Protein AF-A0A1Y1M427-F1 (afdb_monomer_lite)

InterPro domains:
  IPR007867 Glucose-methanol-choline oxidoreductase, C-terminal [PF05199] (10-131)
  IPR012132 Glucose-methanol-choline oxidoreductase [PTHR11552] (7-131)
  IPR036188 FAD/NAD(P)-binding domain superfamily [G3DSA:3.50.50.60] (111-131)

Foldseek 3Di:
DDDDAFAPDDPQAWAWDQDPVRDTDTDRVPCVDVVRLVCRQQRHDPPDPPDPPPRPGPVVVVVVVCPDPVNVVVVGDDDQDDDPPQPDDRDSVPSSSSSVCCVVVDDDPPPDDQNQPEDDDPSHNAYPVRD

pLDDT: mean 86.56, std 14.66, range [41.22, 98.12]

Sequence (131 aa):
MILLAGCRKPKSRGFVKLDVNKEVVVDPQYLQHEDDVRCIQEGGYQTQMYLHKLHISAVVLASKIVNSTAFQNIGASIHLPEIENCNYTRSFENEKYLECIIRTSAITSYHQAGTCAMGKHALAVVDDYFR

Radius of gyration: 18.76 Å; chains: 1; bounding box: 48×42×53 Å

Organism: Photinus pyralis (NCBI:txid7054)

Structure (mmCIF, N/CA/C/O backbone):
data_AF-A0A1Y1M427-F1
#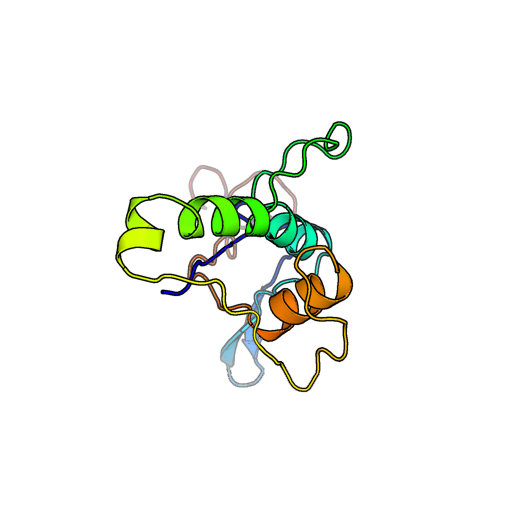
_entry.id   AF-A0A1Y1M427-F1
#
loop_
_atom_site.group_PDB
_atom_site.id
_atom_site.type_symbol
_atom_site.label_atom_id
_atom_site.label_alt_id
_atom_site.label_comp_id
_atom_site.label_asym_id
_atom_site.label_entity_id
_atom_site.label_seq_id
_atom_site.pdbx_PDB_ins_code
_atom_site.Cartn_x
_atom_site.Cartn_y
_atom_site.Cartn_z
_atom_site.occupancy
_atom_site.B_iso_or_equiv
_atom_site.auth_seq_id
_atom_site.auth_comp_id
_atom_site.auth_asym_id
_atom_site.auth_atom_id
_atom_site.pdbx_PDB_model_num
ATOM 1 N N . MET A 1 1 ? -17.443 -6.639 9.321 1.00 81.75 1 MET A N 1
ATOM 2 C CA . MET A 1 1 ? -17.119 -5.802 8.142 1.00 81.75 1 MET A CA 1
ATOM 3 C C . MET A 1 1 ? -15.678 -5.339 8.272 1.00 81.75 1 MET A C 1
ATOM 5 O O . MET A 1 1 ? -15.300 -4.971 9.375 1.00 81.75 1 MET A O 1
ATOM 9 N N . ILE A 1 2 ? -14.897 -5.359 7.190 1.00 85.38 2 ILE A N 1
ATOM 10 C CA . ILE A 1 2 ? -13.531 -4.814 7.158 1.00 85.38 2 ILE A CA 1
ATOM 11 C C . ILE A 1 2 ? -13.561 -3.544 6.307 1.00 85.38 2 ILE A C 1
ATOM 13 O O . ILE A 1 2 ? -14.082 -3.569 5.194 1.00 85.38 2 ILE A O 1
ATOM 17 N N . LEU A 1 3 ? -13.030 -2.441 6.833 1.00 84.19 3 LEU A N 1
ATOM 18 C CA . LEU A 1 3 ? -12.854 -1.203 6.078 1.00 84.19 3 LEU A CA 1
ATOM 19 C C . LEU A 1 3 ? -11.425 -1.163 5.542 1.00 84.19 3 LEU A C 1
ATOM 21 O O . LEU A 1 3 ? -10.474 -1.124 6.317 1.00 84.19 3 LEU A O 1
ATOM 25 N N . LEU A 1 4 ? -11.286 -1.191 4.218 1.00 86.50 4 LEU A N 1
ATOM 26 C CA . LEU A 1 4 ? -9.989 -1.103 3.558 1.00 86.50 4 LEU A CA 1
ATOM 27 C C . LEU A 1 4 ? -9.651 0.362 3.286 1.00 86.50 4 LEU A C 1
ATOM 29 O O . LEU A 1 4 ? -10.378 1.058 2.576 1.00 86.50 4 LEU A O 1
ATOM 33 N N . ALA A 1 5 ? -8.528 0.812 3.836 1.00 83.00 5 ALA A N 1
ATOM 34 C CA . ALA A 1 5 ? -7.916 2.090 3.511 1.00 83.00 5 ALA A CA 1
ATOM 35 C C . ALA A 1 5 ? -6.683 1.844 2.636 1.00 83.00 5 ALA A C 1
ATOM 37 O O . ALA A 1 5 ? -5.915 0.918 2.883 1.00 83.00 5 ALA A O 1
ATOM 38 N N . GLY A 1 6 ? -6.491 2.670 1.609 1.00 83.44 6 GLY A N 1
ATOM 39 C CA . GLY A 1 6 ? -5.353 2.549 0.704 1.00 83.44 6 GLY A CA 1
ATOM 40 C C . GLY A 1 6 ? -4.891 3.906 0.195 1.00 83.44 6 GLY A C 1
ATOM 41 O O . GLY A 1 6 ? -5.700 4.817 0.001 1.00 83.44 6 GLY A O 1
ATOM 42 N N . CYS A 1 7 ? -3.588 4.035 -0.049 1.00 85.75 7 CYS A N 1
ATOM 43 C CA . CYS A 1 7 ? -3.036 5.217 -0.694 1.00 85.75 7 CYS A CA 1
ATOM 44 C C . CYS A 1 7 ? -3.248 5.141 -2.210 1.00 85.75 7 CYS A C 1
ATOM 46 O O . CYS A 1 7 ? -2.794 4.201 -2.858 1.00 85.75 7 CYS A O 1
ATOM 48 N N . ARG A 1 8 ? -3.918 6.139 -2.800 1.00 86.62 8 ARG A N 1
ATOM 49 C CA . ARG A 1 8 ? -4.212 6.150 -4.248 1.00 86.62 8 ARG A CA 1
ATOM 50 C C . ARG A 1 8 ? -3.020 6.533 -5.122 1.00 86.62 8 ARG A C 1
ATOM 52 O O . ARG A 1 8 ? -3.026 6.254 -6.316 1.00 86.62 8 ARG A O 1
ATOM 59 N N . LYS A 1 9 ? -2.030 7.219 -4.552 1.00 88.69 9 LYS A N 1
ATOM 60 C CA . LYS A 1 9 ? -0.836 7.697 -5.260 1.00 88.69 9 LYS A CA 1
ATOM 61 C C . LYS A 1 9 ? 0.422 7.309 -4.482 1.00 88.69 9 LYS A C 1
ATOM 63 O O . LYS A 1 9 ? 1.111 8.203 -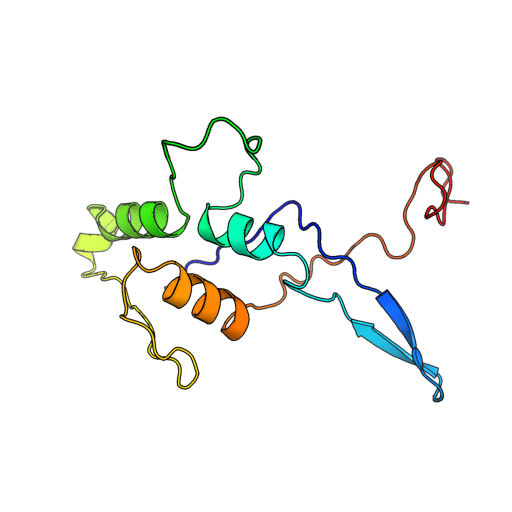3.985 1.00 88.69 9 LYS A O 1
ATOM 68 N N . PRO A 1 10 ? 0.704 6.000 -4.350 1.00 91.75 10 PRO A N 1
ATOM 69 C CA . PRO A 1 10 ? 1.864 5.555 -3.601 1.00 91.75 10 PRO A CA 1
ATOM 70 C C . PRO A 1 10 ? 3.151 6.106 -4.227 1.00 91.75 10 PRO A C 1
ATOM 72 O O . PRO A 1 10 ? 3.266 6.273 -5.449 1.00 91.75 10 PRO A O 1
ATOM 75 N N . LYS A 1 11 ? 4.118 6.415 -3.375 1.00 93.88 11 LYS A N 1
ATOM 76 C CA . LYS A 1 11 ? 5.465 6.885 -3.686 1.00 93.88 11 LYS A CA 1
ATOM 77 C C . LYS A 1 11 ? 6.467 5.741 -3.739 1.00 93.88 11 LYS A C 1
ATOM 79 O O . LYS A 1 11 ? 7.414 5.859 -4.511 1.00 93.88 11 LYS A O 1
ATOM 84 N N . SER A 1 12 ? 6.239 4.636 -3.026 1.00 95.38 12 SER A N 1
ATOM 85 C CA . SER A 1 12 ? 7.069 3.433 -3.159 1.00 95.38 12 SER A CA 1
ATOM 86 C C . SER A 1 12 ? 7.077 2.941 -4.609 1.00 95.38 12 SER A C 1
ATOM 88 O O . SER A 1 12 ? 6.075 3.048 -5.331 1.00 95.38 12 SER A O 1
ATOM 90 N N . ARG A 1 13 ? 8.226 2.445 -5.069 1.00 95.88 13 ARG A N 1
ATOM 91 C CA . ARG A 1 13 ? 8.417 1.917 -6.424 1.00 95.88 13 ARG A CA 1
ATOM 92 C C . ARG A 1 13 ? 9.118 0.571 -6.339 1.00 95.88 13 ARG A C 1
ATOM 94 O O . ARG A 1 13 ? 10.182 0.463 -5.746 1.00 95.88 13 ARG A O 1
ATOM 101 N N . GLY A 1 14 ? 8.497 -0.423 -6.958 1.00 95.88 14 GLY A N 1
ATOM 102 C CA . GLY A 1 14 ? 8.999 -1.785 -7.033 1.00 95.88 14 GLY A CA 1
ATOM 103 C C . GLY A 1 14 ? 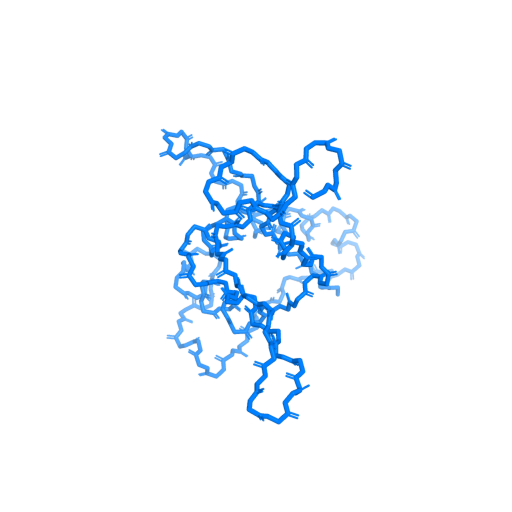9.579 -2.146 -8.396 1.00 95.88 14 GLY A C 1
ATOM 104 O O . GLY A 1 14 ? 9.811 -1.285 -9.245 1.00 95.88 14 GLY A O 1
ATOM 105 N N . PHE A 1 15 ? 9.760 -3.444 -8.620 1.00 96.69 15 PHE A N 1
ATOM 106 C CA . PHE A 1 15 ? 10.201 -4.001 -9.894 1.00 96.69 15 PHE A CA 1
ATOM 107 C C . PHE A 1 15 ? 9.474 -5.303 -10.238 1.00 96.69 15 PHE A C 1
ATOM 109 O O . PHE A 1 15 ? 8.961 -6.019 -9.376 1.00 96.69 15 PHE A O 1
ATOM 116 N N . VAL A 1 16 ? 9.498 -5.621 -11.531 1.00 97.19 16 VAL A N 1
ATOM 117 C CA . VAL A 1 16 ? 9.228 -6.958 -12.061 1.00 97.19 16 VAL A CA 1
ATOM 118 C C . VAL A 1 16 ? 10.467 -7.376 -12.837 1.00 97.19 16 VAL A C 1
ATOM 120 O O . VAL A 1 16 ? 10.901 -6.647 -13.728 1.00 97.19 16 VAL A O 1
ATOM 123 N N . LYS A 1 17 ? 11.075 -8.504 -12.476 1.00 96.75 17 LYS A N 1
ATOM 124 C CA . LYS A 1 17 ? 12.299 -8.999 -13.121 1.00 96.75 17 LYS A CA 1
ATOM 125 C C . LYS A 1 17 ? 12.284 -10.513 -13.241 1.00 96.75 17 LYS A C 1
ATOM 127 O O . LYS A 1 17 ? 11.551 -11.179 -12.519 1.00 96.75 17 LYS A O 1
ATOM 132 N N . LEU A 1 18 ? 13.126 -11.039 -14.123 1.00 98.06 18 LEU A N 1
ATOM 133 C CA . LEU A 1 18 ? 13.450 -12.460 -14.127 1.00 98.06 18 LEU A CA 1
ATOM 134 C C . LEU A 1 18 ? 14.579 -12.731 -13.127 1.00 98.06 18 LEU A C 1
ATOM 136 O O . LEU A 1 18 ? 15.517 -11.935 -13.024 1.00 98.06 18 LEU A O 1
ATOM 140 N N . ASP A 1 19 ? 14.484 -13.828 -12.386 1.00 96.88 19 ASP A N 1
ATOM 141 C CA . ASP A 1 19 ? 15.579 -14.328 -11.557 1.00 96.88 19 ASP A CA 1
ATOM 142 C C . ASP A 1 19 ? 16.575 -15.186 -12.367 1.00 96.88 19 ASP A C 1
ATOM 144 O O . ASP A 1 19 ? 16.489 -15.303 -13.593 1.00 96.88 19 ASP A O 1
ATOM 148 N N . VAL A 1 20 ? 17.544 -15.797 -11.675 1.00 96.56 20 VAL A N 1
ATOM 149 C CA . VAL A 1 20 ? 18.565 -16.671 -12.286 1.00 96.56 20 VAL A CA 1
ATOM 150 C C . VAL A 1 20 ? 17.977 -17.913 -12.965 1.00 96.56 20 VAL A C 1
ATOM 152 O O . VAL A 1 20 ? 18.582 -18.438 -13.898 1.00 96.56 20 VAL A O 1
ATOM 155 N N . ASN A 1 21 ? 16.790 -18.348 -12.543 1.00 97.50 21 ASN A N 1
ATOM 156 C CA . ASN A 1 21 ? 16.063 -19.489 -13.093 1.00 97.50 21 ASN A CA 1
ATOM 157 C C . ASN A 1 21 ? 15.061 -19.076 -14.182 1.00 97.50 21 ASN A C 1
ATOM 159 O O . ASN A 1 21 ? 14.364 -19.929 -14.728 1.00 97.50 21 ASN A O 1
ATOM 163 N N . LYS A 1 22 ? 15.029 -17.786 -14.550 1.00 96.38 22 LYS A N 1
ATOM 164 C CA . LYS A 1 22 ? 14.055 -17.179 -15.471 1.00 96.38 22 LYS A CA 1
ATOM 165 C C . LYS A 1 22 ? 12.620 -17.200 -14.936 1.00 96.38 22 LYS A C 1
ATOM 167 O O . LYS A 1 22 ? 11.674 -17.136 -15.720 1.00 96.38 22 LYS A O 1
ATOM 172 N N . GLU A 1 23 ? 12.448 -17.250 -13.622 1.00 98.12 23 GLU A N 1
ATOM 173 C CA . GLU A 1 23 ? 11.155 -17.086 -12.968 1.00 98.12 23 GLU A CA 1
ATOM 174 C C . GLU A 1 23 ? 10.841 -15.603 -12.769 1.00 98.12 23 GLU A C 1
ATOM 176 O O . GLU A 1 23 ? 11.731 -14.776 -12.556 1.00 98.12 23 GLU A O 1
ATOM 181 N N . VAL A 1 24 ? 9.558 -15.248 -12.852 1.00 97.50 24 VAL A N 1
ATOM 182 C CA . VAL A 1 24 ? 9.115 -13.864 -12.662 1.00 97.50 24 VAL A CA 1
ATOM 183 C C . VAL A 1 24 ? 9.080 -13.539 -11.172 1.00 97.50 24 VAL A C 1
ATOM 185 O O . VAL A 1 24 ? 8.292 -14.103 -10.418 1.00 97.50 24 VAL A O 1
ATOM 188 N N . VAL A 1 25 ? 9.876 -12.555 -10.765 1.00 97.81 25 VAL A N 1
ATOM 189 C CA . VAL A 1 25 ? 9.854 -11.959 -9.429 1.00 97.81 25 VAL A CA 1
ATOM 190 C C . VAL A 1 25 ? 9.137 -10.620 -9.502 1.00 97.81 25 VAL A C 1
ATOM 192 O O . VAL A 1 25 ? 9.565 -9.715 -10.223 1.00 97.81 25 VAL A O 1
ATOM 195 N N . VAL A 1 26 ? 8.064 -10.489 -8.725 1.00 96.69 26 VAL A N 1
ATOM 196 C CA . VAL A 1 26 ? 7.303 -9.248 -8.557 1.00 96.69 26 VAL A CA 1
ATOM 197 C C . VAL A 1 26 ? 7.517 -8.755 -7.135 1.00 96.69 26 VAL A C 1
ATOM 199 O O . VAL A 1 26 ? 7.018 -9.361 -6.190 1.00 96.69 26 VAL A O 1
ATOM 202 N N . ASP A 1 27 ? 8.230 -7.644 -6.986 1.00 97.00 27 ASP A N 1
ATOM 203 C CA . ASP A 1 27 ? 8.418 -6.988 -5.694 1.00 97.00 27 ASP A CA 1
ATOM 204 C C . ASP A 1 27 ? 7.973 -5.524 -5.792 1.00 97.00 27 ASP A C 1
ATOM 206 O O . ASP A 1 27 ? 8.733 -4.673 -6.261 1.00 97.00 27 ASP A O 1
ATOM 210 N N . PRO A 1 28 ? 6.732 -5.211 -5.377 1.00 95.88 28 PRO A N 1
ATOM 211 C CA . PRO A 1 28 ? 6.203 -3.850 -5.374 1.00 95.88 28 PRO A CA 1
ATOM 212 C C . PRO A 1 28 ? 6.871 -2.922 -4.352 1.00 95.88 28 PRO A C 1
ATOM 214 O O . PRO A 1 28 ? 6.639 -1.715 -4.423 1.00 95.88 28 PRO A O 1
ATOM 217 N N . GLN A 1 29 ? 7.657 -3.464 -3.410 1.00 96.62 29 GLN A N 1
ATOM 218 C CA . GLN A 1 29 ? 8.268 -2.733 -2.296 1.00 96.62 29 GLN A CA 1
ATOM 219 C C . GLN A 1 29 ? 7.230 -1.917 -1.508 1.00 96.62 29 GLN A C 1
ATOM 221 O O . GLN A 1 29 ? 7.392 -0.720 -1.271 1.00 96.62 29 GLN A O 1
ATOM 226 N N . TYR A 1 30 ? 6.113 -2.562 -1.144 1.00 95.44 30 TYR A N 1
ATOM 227 C CA . TYR A 1 30 ? 5.012 -1.904 -0.436 1.00 95.44 30 TYR A CA 1
ATOM 228 C C . TYR A 1 30 ? 5.493 -1.192 0.828 1.00 95.44 30 TYR A C 1
ATOM 230 O O . TYR A 1 30 ? 6.247 -1.758 1.616 1.00 95.44 30 TYR A O 1
ATOM 238 N N . LEU A 1 31 ? 4.985 0.025 1.045 1.00 94.38 31 LEU A N 1
ATOM 239 C CA . LEU A 1 31 ? 5.215 0.813 2.262 1.00 94.38 31 LEU A CA 1
ATOM 240 C C . LEU A 1 31 ? 6.697 1.113 2.557 1.00 94.38 31 LEU A C 1
ATOM 242 O O . LEU A 1 31 ? 7.033 1.476 3.684 1.00 94.38 31 LEU A O 1
ATOM 246 N N . GLN A 1 32 ? 7.581 0.982 1.564 1.00 96.00 32 GLN A N 1
ATOM 247 C CA . GLN A 1 32 ? 8.990 1.348 1.697 1.00 96.00 32 GLN A CA 1
ATOM 248 C C . GLN A 1 32 ? 9.155 2.857 1.910 1.00 96.00 32 GLN A C 1
ATOM 250 O O . GLN A 1 32 ? 10.013 3.288 2.675 1.00 96.00 32 GLN A O 1
ATOM 255 N N . HIS A 1 33 ? 8.341 3.667 1.233 1.00 94.88 33 HIS A N 1
ATOM 256 C CA . HIS A 1 33 ? 8.340 5.113 1.392 1.00 94.88 33 HIS A CA 1
ATOM 257 C C . HIS A 1 33 ? 7.365 5.532 2.501 1.00 94.88 33 HIS A C 1
ATOM 259 O O . HIS A 1 33 ? 6.175 5.233 2.424 1.00 94.88 33 HIS A O 1
ATOM 265 N N . GLU A 1 34 ? 7.839 6.298 3.488 1.00 92.19 34 GLU A N 1
ATOM 266 C CA . GLU A 1 34 ? 7.042 6.740 4.650 1.00 92.19 34 GLU A CA 1
ATOM 267 C C . GLU A 1 34 ? 5.764 7.508 4.278 1.00 92.19 34 GLU A C 1
ATOM 269 O O . GLU A 1 34 ? 4.747 7.410 4.965 1.00 92.19 34 GLU A O 1
ATOM 274 N N . ASP A 1 35 ? 5.779 8.240 3.157 1.00 89.94 35 ASP A N 1
ATOM 275 C CA . ASP A 1 35 ? 4.564 8.888 2.633 1.00 89.94 35 ASP A CA 1
ATOM 276 C C . ASP A 1 35 ? 3.420 7.903 2.385 1.00 89.94 35 ASP A C 1
ATOM 278 O O . ASP A 1 35 ? 2.268 8.304 2.492 1.00 89.94 35 ASP A O 1
ATOM 282 N N . ASP A 1 36 ? 3.696 6.640 2.059 1.00 90.94 36 ASP A N 1
ATOM 283 C CA . ASP A 1 36 ? 2.642 5.661 1.784 1.00 90.94 36 ASP A CA 1
ATOM 284 C C . ASP A 1 36 ? 1.942 5.236 3.069 1.00 90.94 36 ASP A C 1
ATOM 286 O O . ASP A 1 36 ? 0.717 5.111 3.089 1.00 90.94 36 ASP A O 1
ATOM 290 N N . VAL A 1 37 ? 2.704 5.088 4.154 1.00 90.25 37 VAL A N 1
ATOM 291 C CA . VAL A 1 37 ? 2.169 4.808 5.490 1.00 90.25 37 VAL A CA 1
ATOM 292 C C . VAL A 1 37 ? 1.365 5.999 5.990 1.00 90.25 37 VAL A C 1
ATOM 294 O O . VAL A 1 37 ? 0.196 5.832 6.342 1.00 90.25 37 VAL A O 1
ATOM 297 N N . ARG A 1 38 ? 1.935 7.210 5.920 1.00 86.62 38 ARG A N 1
ATOM 298 C CA . ARG A 1 38 ? 1.227 8.447 6.282 1.00 86.62 38 ARG A CA 1
ATOM 299 C C . ARG A 1 38 ? -0.041 8.634 5.463 1.00 86.62 38 ARG A C 1
ATOM 301 O O . ARG A 1 38 ? -1.098 8.896 6.017 1.00 86.62 38 ARG A O 1
ATOM 308 N N . CYS A 1 39 ? 0.025 8.426 4.152 1.00 85.69 39 CYS A N 1
ATOM 309 C CA . CYS A 1 39 ? -1.127 8.520 3.260 1.00 85.69 39 CYS A CA 1
ATOM 310 C C . CYS A 1 39 ? -2.256 7.566 3.681 1.00 85.69 39 CYS A C 1
ATOM 312 O O . CYS A 1 39 ? -3.424 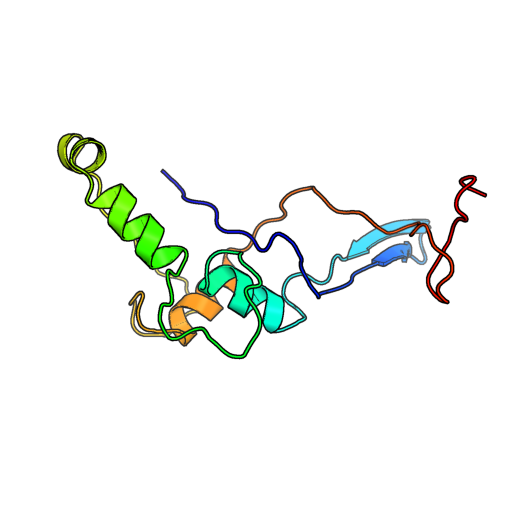7.943 3.618 1.00 85.69 39 CYS A O 1
ATOM 314 N N . ILE A 1 40 ? -1.941 6.348 4.136 1.00 85.50 40 ILE A N 1
ATOM 315 C CA . ILE A 1 40 ? -2.947 5.404 4.647 1.00 85.50 40 ILE A CA 1
ATOM 316 C C . ILE A 1 40 ? -3.502 5.867 6.001 1.00 85.50 40 ILE A C 1
ATOM 318 O O . ILE A 1 40 ? -4.721 5.853 6.178 1.00 85.50 40 ILE A O 1
ATOM 322 N N . GLN A 1 41 ? -2.648 6.328 6.923 1.00 80.69 41 GLN A N 1
ATOM 323 C CA . GLN A 1 41 ? -3.075 6.891 8.212 1.00 80.69 41 GLN A CA 1
ATOM 324 C C . GLN A 1 41 ? -4.024 8.086 8.013 1.00 80.69 41 GLN A C 1
ATOM 326 O O . GLN A 1 41 ? -5.085 8.158 8.633 1.00 80.69 41 GLN A O 1
ATOM 331 N N . GLU A 1 42 ? -3.691 8.985 7.087 1.00 74.44 42 GLU A N 1
ATOM 332 C CA . GLU A 1 42 ? -4.417 10.228 6.804 1.00 74.44 42 GLU A CA 1
ATOM 333 C C . GLU A 1 42 ? -5.622 10.056 5.860 1.00 74.44 42 GLU A C 1
ATOM 335 O O . GLU A 1 42 ? -6.375 11.002 5.662 1.00 74.44 42 GLU A O 1
ATOM 340 N N . GLY A 1 43 ? -5.866 8.866 5.298 1.00 65.69 43 GLY A N 1
ATOM 341 C CA . GLY A 1 43 ? -7.070 8.604 4.495 1.00 65.69 43 GLY A CA 1
ATOM 342 C C . GLY A 1 43 ? -6.970 8.899 2.994 1.00 65.69 43 GLY A C 1
ATOM 343 O O . GLY A 1 43 ? -7.978 9.161 2.340 1.00 65.69 43 GLY A O 1
ATOM 344 N N . GLY A 1 44 ? -5.779 8.790 2.407 1.00 57.88 44 GLY A N 1
ATOM 345 C CA . GLY A 1 44 ? -5.593 8.611 0.963 1.00 57.88 44 GLY A CA 1
ATOM 346 C C . GLY A 1 44 ? -5.647 9.883 0.112 1.00 57.88 44 GLY A C 1
ATOM 347 O O . GLY A 1 44 ? -5.372 9.809 -1.090 1.00 57.88 44 GLY A O 1
ATOM 348 N N . TYR A 1 45 ? -5.961 11.043 0.700 1.00 51.03 45 TYR A N 1
ATOM 349 C CA . TYR A 1 45 ? -5.841 12.335 0.029 1.00 51.03 45 TYR A CA 1
ATOM 350 C C . TYR A 1 45 ? -4.464 12.932 0.287 1.00 51.03 45 TYR A C 1
ATOM 352 O O . TYR A 1 45 ? -4.137 13.382 1.377 1.00 51.03 45 TYR A O 1
ATOM 360 N N . GLN A 1 46 ? -3.663 12.972 -0.773 1.00 47.25 46 GLN A N 1
ATOM 361 C CA . GLN A 1 46 ? -2.411 13.713 -0.836 1.00 47.25 46 GLN A CA 1
ATOM 362 C C . GLN A 1 46 ? -2.715 15.217 -0.946 1.00 47.25 46 GLN A C 1
ATOM 364 O O . GLN A 1 46 ? -2.381 15.865 -1.937 1.00 47.25 46 GLN A O 1
ATOM 369 N N . THR A 1 47 ? -3.426 15.780 0.030 1.00 42.66 47 THR A N 1
ATOM 370 C CA . THR A 1 47 ? -3.540 17.227 0.196 1.00 42.66 47 THR A CA 1
ATOM 371 C C . THR A 1 47 ? -2.243 17.703 0.817 1.00 42.66 47 THR A C 1
ATOM 373 O O . THR A 1 47 ? -2.014 17.565 2.009 1.00 42.66 47 THR A O 1
ATOM 376 N N . GLN A 1 48 ? -1.365 18.163 -0.070 1.00 47.03 48 GLN A N 1
ATOM 377 C CA . GLN A 1 48 ? -0.239 19.064 0.142 1.00 47.03 48 GLN A CA 1
ATOM 378 C C . GLN A 1 48 ? 0.167 19.285 1.609 1.00 47.03 48 GLN A C 1
ATOM 380 O O . GLN A 1 48 ? -0.550 19.912 2.387 1.00 47.03 48 GLN A O 1
ATOM 385 N N . MET A 1 49 ? 1.379 18.808 1.892 1.00 47.91 49 MET A N 1
ATOM 386 C CA . MET A 1 49 ? 2.206 18.781 3.108 1.00 47.91 49 MET A CA 1
ATOM 387 C C . MET A 1 49 ? 2.306 20.075 3.957 1.00 47.91 49 MET A C 1
ATOM 389 O O . MET A 1 49 ? 3.243 20.218 4.730 1.00 47.91 49 MET A O 1
ATOM 393 N N . TYR A 1 50 ? 1.389 21.038 3.845 1.00 44.09 50 TYR A N 1
ATOM 394 C CA . TYR A 1 50 ? 1.490 22.336 4.517 1.00 44.09 50 TYR A CA 1
ATOM 395 C C . TYR A 1 50 ? 0.215 22.842 5.216 1.00 44.09 50 TYR A C 1
ATOM 397 O O . TYR A 1 50 ? 0.294 23.838 5.929 1.00 44.09 50 TYR A O 1
ATOM 405 N N . LEU A 1 51 ? -0.947 22.187 5.072 1.00 41.22 51 LEU A N 1
ATOM 406 C CA . LEU A 1 51 ? -2.223 22.695 5.625 1.00 41.22 51 LEU A CA 1
ATOM 407 C C . LEU A 1 51 ? -3.079 21.652 6.382 1.00 41.22 51 LEU A C 1
ATOM 409 O O . LEU A 1 51 ? -4.251 21.898 6.664 1.00 41.22 51 LEU A O 1
ATOM 413 N N . HIS A 1 52 ? -2.516 20.502 6.771 1.00 44.41 52 HIS A N 1
ATOM 414 C CA . HIS A 1 52 ? -3.226 19.466 7.539 1.00 44.41 52 HIS A CA 1
ATOM 415 C C . HIS A 1 52 ? -3.234 19.761 9.053 1.00 44.41 52 HIS A C 1
ATOM 417 O O . HIS A 1 52 ? -2.449 19.213 9.817 1.00 44.41 52 HIS A O 1
ATOM 423 N N . LYS A 1 53 ? -4.145 20.631 9.511 1.00 43.81 53 LYS A N 1
ATOM 424 C CA . LYS A 1 53 ? -4.598 20.651 10.924 1.00 43.81 53 LYS A CA 1
ATOM 425 C C . LYS A 1 53 ? -5.995 20.051 11.126 1.00 43.81 53 LYS A C 1
ATOM 427 O O . LYS A 1 53 ? -6.473 19.961 12.249 1.00 43.81 53 LYS A O 1
ATOM 432 N N . LEU A 1 54 ? -6.643 19.628 10.043 1.00 41.28 54 LEU A N 1
ATOM 433 C CA . LEU A 1 54 ? -7.937 18.944 10.041 1.00 41.28 54 LEU A CA 1
ATOM 434 C C . LEU A 1 54 ? -7.737 17.528 9.487 1.00 41.28 54 LEU A C 1
ATOM 436 O O . LEU A 1 54 ? -8.195 17.206 8.395 1.00 41.28 54 LEU A O 1
ATOM 440 N N . HIS A 1 55 ? -6.987 16.697 10.213 1.00 46.19 55 HIS A N 1
ATOM 441 C CA . HIS A 1 55 ? -6.787 15.286 9.879 1.00 46.19 55 HIS A CA 1
ATOM 442 C C . HIS A 1 55 ? -8.113 14.524 9.982 1.00 46.19 55 HIS A C 1
ATOM 444 O O . HIS A 1 55 ? -8.520 14.082 11.055 1.00 46.19 55 HIS A O 1
ATOM 450 N N . ILE A 1 56 ? -8.800 14.339 8.856 1.00 53.00 56 ILE A N 1
ATOM 451 C CA . ILE A 1 56 ? -9.815 13.290 8.734 1.00 53.00 56 ILE A CA 1
ATOM 452 C C . ILE A 1 56 ? -9.059 12.007 8.390 1.00 53.00 56 ILE A C 1
ATOM 454 O O . ILE A 1 56 ? -8.984 11.620 7.229 1.00 53.00 56 ILE A O 1
ATOM 458 N N . SER A 1 57 ? -8.459 11.365 9.395 1.00 67.12 57 SER A N 1
ATOM 459 C CA . SER A 1 57 ? -7.825 10.059 9.204 1.00 67.12 57 SER A CA 1
ATOM 460 C C . SER A 1 57 ? -8.852 9.039 8.693 1.00 67.12 57 SER A C 1
ATOM 462 O O . SER A 1 57 ? -10.046 9.132 9.006 1.00 67.12 57 SER A O 1
ATOM 464 N N . ALA A 1 58 ? -8.409 8.027 7.936 1.00 71.81 58 ALA A N 1
ATOM 465 C CA . ALA A 1 58 ? -9.272 6.904 7.527 1.00 71.81 58 ALA A CA 1
ATOM 466 C C . ALA A 1 58 ? -10.013 6.295 8.730 1.00 71.81 58 ALA A C 1
ATOM 468 O O . ALA A 1 58 ? -11.164 5.872 8.650 1.00 71.81 58 ALA A O 1
ATOM 469 N N . VAL A 1 59 ? -9.335 6.326 9.869 1.00 72.31 59 VAL A N 1
ATOM 470 C CA . VAL A 1 59 ? -9.803 5.931 11.185 1.00 72.31 59 VAL A CA 1
ATOM 471 C C . VAL A 1 59 ? -10.953 6.804 11.706 1.00 72.31 59 VAL A C 1
ATOM 473 O O . VAL A 1 59 ? -11.966 6.272 12.160 1.00 72.31 59 VAL A O 1
ATOM 476 N N . VAL A 1 60 ? -10.855 8.135 11.617 1.00 76.38 60 VAL A N 1
ATOM 477 C CA . VAL A 1 60 ? -11.953 9.043 11.997 1.00 76.38 60 VAL A CA 1
ATOM 478 C C . VAL A 1 60 ? -13.170 8.814 11.105 1.00 76.38 60 VAL A C 1
ATOM 480 O O . VAL A 1 60 ? -14.300 8.802 11.596 1.00 76.38 60 VAL A O 1
ATOM 483 N N . LEU A 1 61 ? -12.964 8.592 9.805 1.00 81.12 61 LEU A N 1
ATOM 484 C CA . LEU A 1 61 ? -14.054 8.248 8.895 1.00 81.12 61 LEU A CA 1
ATOM 485 C C . LEU A 1 61 ? -14.696 6.906 9.271 1.00 81.12 61 LEU A C 1
ATOM 487 O O . LEU A 1 61 ? -15.919 6.829 9.369 1.00 81.12 61 LEU A O 1
ATOM 491 N N . ALA A 1 62 ? -13.891 5.878 9.544 1.00 82.44 62 ALA A N 1
ATOM 492 C CA . ALA A 1 62 ? -14.374 4.586 10.022 1.00 82.44 62 ALA A CA 1
ATOM 493 C C . ALA A 1 62 ? -15.202 4.730 11.309 1.00 82.44 62 ALA A C 1
ATOM 495 O O . ALA A 1 62 ? -16.288 4.162 11.406 1.00 82.44 62 ALA A O 1
ATOM 496 N N . SER A 1 63 ? -14.746 5.555 12.254 1.00 85.56 63 SER A N 1
ATOM 497 C CA . SER A 1 63 ? -15.480 5.853 13.485 1.00 85.56 63 SER A CA 1
ATOM 498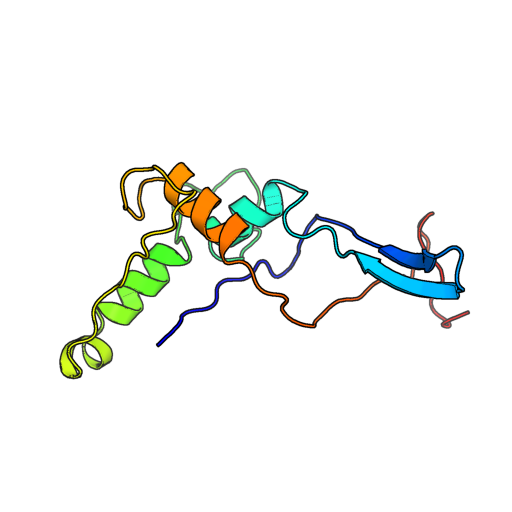 C C . SER A 1 63 ? -16.821 6.536 13.218 1.00 85.56 63 SER A C 1
ATOM 500 O O . SER A 1 63 ? -17.843 6.121 13.762 1.00 85.56 63 SER A O 1
ATOM 502 N N . LYS A 1 64 ? -16.870 7.518 12.310 1.00 88.62 64 LYS A N 1
ATOM 503 C CA . LYS A 1 64 ? -18.131 8.162 11.896 1.00 88.62 64 LYS A CA 1
ATOM 504 C C . LYS A 1 64 ? -19.100 7.180 11.235 1.00 88.62 64 LYS A C 1
ATOM 506 O O . LYS A 1 64 ? -20.296 7.252 11.498 1.00 88.62 64 LYS A O 1
ATOM 511 N N . ILE A 1 65 ? -18.598 6.267 10.401 1.00 89.88 65 ILE A N 1
ATOM 512 C CA . ILE A 1 65 ? -19.415 5.230 9.757 1.00 89.88 65 ILE A CA 1
ATOM 513 C C . ILE A 1 65 ? -20.004 4.300 10.818 1.00 89.88 65 ILE A C 1
ATOM 515 O O . ILE A 1 65 ? -21.217 4.106 10.843 1.00 89.88 65 ILE A O 1
ATOM 519 N N . VAL A 1 66 ? -19.176 3.779 11.728 1.00 91.94 66 VAL A N 1
ATOM 520 C CA . VAL A 1 66 ? -19.630 2.854 12.777 1.00 91.94 66 VAL A CA 1
ATOM 521 C C . VAL A 1 66 ? -20.593 3.532 13.757 1.00 91.94 66 VAL A C 1
ATOM 523 O O . VAL A 1 66 ? -21.571 2.911 14.158 1.00 91.94 66 VAL A O 1
ATOM 526 N N . ASN A 1 67 ? -20.391 4.810 14.083 1.00 91.62 67 ASN A N 1
ATOM 527 C CA . ASN A 1 67 ? -21.279 5.577 14.968 1.00 91.62 67 ASN A CA 1
ATOM 528 C C . ASN A 1 67 ? -22.553 6.104 14.282 1.00 91.62 67 ASN A C 1
ATOM 530 O O . ASN A 1 67 ? -23.385 6.733 14.935 1.00 91.62 67 ASN A O 1
ATOM 534 N N . SER A 1 68 ? -22.731 5.879 12.978 1.00 95.44 68 SER A N 1
ATOM 535 C CA . SER A 1 68 ? -23.965 6.260 12.289 1.00 95.44 68 SER A CA 1
ATOM 536 C C . SER A 1 68 ? -25.155 5.411 12.751 1.00 95.44 68 SER A C 1
ATOM 538 O O . SER A 1 68 ? -24.996 4.248 13.123 1.00 95.44 68 SER A O 1
ATOM 540 N N . THR A 1 69 ? -26.372 5.960 12.666 1.00 97.44 69 THR A N 1
ATOM 541 C CA . THR A 1 69 ? -27.606 5.268 13.081 1.00 97.44 69 THR A CA 1
ATOM 542 C C . THR A 1 69 ? -27.761 3.897 12.423 1.00 97.44 69 THR A C 1
ATOM 544 O O . THR A 1 69 ? -28.106 2.932 13.094 1.00 97.44 69 THR A O 1
ATOM 547 N N . ALA A 1 70 ? -27.457 3.777 11.127 1.00 96.50 70 ALA A N 1
ATOM 548 C CA . ALA A 1 70 ? -27.570 2.510 10.406 1.00 96.50 70 ALA A CA 1
ATOM 549 C C . ALA A 1 70 ? -26.655 1.416 10.987 1.00 96.50 70 ALA A C 1
ATOM 551 O O . ALA A 1 70 ? -27.081 0.273 11.132 1.00 96.50 70 ALA A O 1
ATOM 552 N N . PHE A 1 71 ? -25.419 1.770 11.353 1.00 95.88 71 PHE A N 1
ATOM 553 C CA . PHE A 1 71 ? -24.453 0.835 11.930 1.00 95.88 71 PHE A CA 1
ATOM 554 C C . PHE A 1 71 ? -24.733 0.546 13.409 1.00 95.88 71 PHE A C 1
ATOM 556 O O . PHE A 1 71 ? -24.631 -0.601 13.840 1.00 95.88 71 PHE A O 1
ATOM 563 N N . GLN A 1 72 ? -25.169 1.543 14.176 1.00 96.75 72 GLN A N 1
ATOM 564 C CA . GLN A 1 72 ? -25.569 1.340 15.570 1.00 96.75 72 GLN A CA 1
ATOM 565 C C . GLN A 1 72 ? -26.821 0.459 15.691 1.00 96.75 72 GLN A C 1
ATOM 567 O O . GLN A 1 72 ? -26.879 -0.393 16.574 1.00 96.75 72 GLN A O 1
ATOM 572 N N . ASN A 1 73 ? -27.776 0.565 14.761 1.00 97.38 73 ASN A N 1
ATOM 573 C CA . ASN A 1 73 ? -28.982 -0.272 14.749 1.00 97.38 73 ASN A CA 1
ATOM 574 C C . ASN A 1 73 ? -28.688 -1.771 14.580 1.00 97.38 73 ASN A C 1
ATOM 576 O O . ASN A 1 73 ? -29.492 -2.597 15.003 1.00 97.38 73 ASN A O 1
ATOM 580 N N . ILE A 1 74 ? -27.550 -2.129 13.979 1.00 96.62 74 ILE A N 1
ATOM 581 C CA . ILE A 1 74 ? -27.095 -3.523 13.858 1.00 96.62 74 ILE A CA 1
ATOM 582 C C . ILE A 1 74 ? -26.074 -3.905 14.943 1.00 96.62 74 ILE A C 1
ATOM 584 O O . ILE A 1 74 ? -25.448 -4.958 14.851 1.00 96.62 74 ILE A O 1
ATOM 588 N N . GLY A 1 75 ? -25.875 -3.050 15.952 1.00 95.38 75 GLY A N 1
ATOM 589 C CA . GLY A 1 75 ? -24.925 -3.271 17.042 1.00 95.38 75 GLY A CA 1
ATOM 590 C C . GLY A 1 75 ? -23.459 -3.223 16.608 1.00 95.38 75 GLY A C 1
ATOM 591 O O . GLY A 1 75 ? -22.618 -3.872 17.229 1.00 95.38 75 GLY A O 1
ATOM 592 N N . ALA A 1 76 ? -23.132 -2.504 15.528 1.00 94.81 76 ALA A N 1
ATOM 593 C CA . ALA A 1 76 ? -21.760 -2.428 15.048 1.00 94.81 76 ALA A CA 1
ATOM 594 C C . ALA A 1 76 ? -20.860 -1.680 16.038 1.00 94.81 76 ALA A C 1
ATOM 596 O O . ALA A 1 76 ? -21.185 -0.597 16.527 1.00 94.81 76 ALA A O 1
ATOM 597 N N . SER A 1 77 ? -19.677 -2.238 16.264 1.00 91.69 77 SER A N 1
ATOM 598 C CA . SER A 1 77 ? -18.624 -1.638 17.070 1.00 91.69 77 SER A CA 1
ATOM 599 C C . SER A 1 77 ? -17.289 -1.734 16.344 1.00 91.69 77 SER A C 1
ATOM 601 O O . SER A 1 77 ? -17.093 -2.534 15.423 1.00 91.69 77 SER A O 1
ATOM 603 N N . ILE A 1 78 ? -16.365 -0.864 16.734 1.00 88.00 78 ILE A N 1
ATOM 604 C CA . ILE A 1 78 ? -15.017 -0.867 16.187 1.00 88.00 78 ILE A CA 1
ATOM 605 C C . ILE A 1 78 ? -14.217 -1.979 16.856 1.00 88.00 78 ILE A C 1
ATOM 607 O O . ILE A 1 78 ? -14.133 -2.048 18.080 1.00 88.00 78 ILE A O 1
ATOM 611 N N . HIS A 1 79 ? -13.548 -2.784 16.037 1.00 88.31 79 HIS A N 1
ATOM 612 C CA . HIS A 1 79 ? -12.557 -3.741 16.496 1.00 88.31 79 HIS A CA 1
ATOM 613 C C . HIS A 1 79 ? -11.140 -3.194 16.271 1.00 88.31 79 HIS A C 1
ATOM 615 O O . HIS A 1 79 ? -10.762 -2.901 15.137 1.00 88.31 79 HIS A O 1
ATOM 621 N N . LEU A 1 80 ? -10.368 -3.068 17.354 1.00 87.50 80 LEU A N 1
ATOM 622 C CA . LEU A 1 80 ? -8.936 -2.769 17.323 1.00 87.50 80 LEU A CA 1
ATOM 623 C C . LEU A 1 80 ? -8.155 -4.078 17.507 1.00 87.50 80 LEU A C 1
ATOM 625 O O . LEU A 1 80 ? -8.136 -4.601 18.629 1.00 87.50 80 LEU A O 1
ATOM 629 N N . PRO A 1 81 ? -7.555 -4.633 16.437 1.00 88.06 81 PRO A N 1
ATOM 630 C CA . PRO A 1 81 ? -6.920 -5.939 16.501 1.00 88.06 81 PRO A CA 1
ATOM 631 C C . PRO A 1 81 ? -5.676 -5.913 17.388 1.00 88.06 81 PRO A C 1
ATOM 633 O O . PRO A 1 81 ? -4.939 -4.924 17.455 1.00 88.06 81 PRO A O 1
ATOM 636 N N . GLU A 1 82 ? -5.442 -7.031 18.063 1.00 90.75 82 GLU A N 1
ATOM 637 C CA . GLU A 1 82 ? -4.191 -7.314 18.753 1.00 90.75 82 GLU A CA 1
ATOM 638 C C . GLU A 1 82 ? -3.281 -8.084 17.794 1.00 90.75 82 GLU A C 1
ATOM 640 O O . GLU A 1 82 ? -3.675 -9.114 17.250 1.00 90.75 82 GLU A O 1
ATOM 645 N N . ILE A 1 83 ? -2.096 -7.536 17.531 1.00 89.62 83 ILE A N 1
ATOM 646 C CA . ILE A 1 83 ? -1.101 -8.118 16.629 1.00 89.62 83 ILE A CA 1
ATOM 647 C C . ILE A 1 83 ? 0.171 -8.320 17.445 1.00 89.62 83 ILE A C 1
ATOM 649 O O . ILE A 1 83 ? 0.648 -7.367 18.057 1.00 89.62 83 ILE A O 1
ATOM 653 N N . GLU A 1 84 ? 0.721 -9.536 17.421 1.00 88.19 84 GLU A N 1
ATOM 654 C CA . GLU A 1 84 ? 1.850 -9.976 18.260 1.00 88.19 84 GLU A CA 1
ATOM 655 C C . GLU A 1 84 ? 3.058 -9.022 18.220 1.00 88.19 84 GLU A C 1
ATOM 657 O O . GLU A 1 84 ? 3.679 -8.748 19.242 1.00 88.19 84 GLU A O 1
ATOM 662 N N . ASN A 1 85 ? 3.345 -8.440 17.054 1.00 88.94 85 ASN A N 1
ATOM 663 C CA . ASN A 1 85 ? 4.485 -7.539 16.861 1.00 88.94 85 ASN A CA 1
ATOM 664 C C . ASN A 1 85 ? 4.149 -6.046 17.044 1.00 88.94 85 ASN A C 1
ATOM 666 O O . ASN A 1 85 ? 5.014 -5.193 16.853 1.00 88.94 85 ASN A O 1
ATOM 670 N N . CYS A 1 86 ? 2.916 -5.710 17.433 1.00 92.94 86 CYS A N 1
ATOM 671 C CA . CYS A 1 86 ? 2.455 -4.337 17.641 1.00 92.94 86 CYS A CA 1
ATOM 672 C C . CYS A 1 86 ? 2.232 -4.030 19.124 1.00 92.94 86 CYS A C 1
ATOM 674 O O . CYS A 1 86 ? 1.113 -3.755 19.556 1.00 92.94 86 CYS A O 1
ATOM 676 N N . ASN A 1 87 ? 3.328 -4.011 19.888 1.00 91.88 87 ASN A N 1
ATOM 677 C CA . ASN A 1 87 ? 3.357 -3.741 21.333 1.00 91.88 87 ASN A CA 1
ATOM 678 C C . ASN A 1 87 ? 3.170 -2.248 21.672 1.00 91.88 87 ASN A C 1
ATOM 680 O O . ASN A 1 87 ? 3.996 -1.626 22.341 1.00 91.88 87 ASN A O 1
ATOM 684 N N . TYR A 1 88 ? 2.081 -1.654 21.194 1.00 92.56 88 TYR A N 1
ATOM 685 C CA . TYR A 1 88 ? 1.713 -0.261 21.426 1.00 92.56 88 TYR A CA 1
ATOM 686 C C . TYR A 1 88 ? 0.309 -0.175 22.030 1.00 92.56 88 TYR A C 1
ATOM 688 O O . TYR A 1 88 ? -0.532 -1.043 21.801 1.00 92.56 88 TYR A O 1
ATOM 696 N N . THR A 1 89 ? 0.023 0.898 22.774 1.00 92.12 89 THR A N 1
ATOM 697 C CA . THR A 1 89 ? -1.326 1.148 23.304 1.00 92.12 89 THR A CA 1
ATOM 698 C C . THR A 1 89 ? -2.345 1.160 22.168 1.00 92.12 89 THR A C 1
ATOM 700 O O . THR A 1 89 ? -2.244 1.994 21.267 1.00 92.12 89 THR A O 1
ATOM 703 N N . ARG A 1 90 ? -3.333 0.260 22.234 1.00 90.50 90 ARG A N 1
ATOM 704 C CA . ARG A 1 90 ? -4.398 0.124 21.234 1.00 90.50 90 ARG A CA 1
ATOM 705 C C . ARG A 1 90 ? -5.292 1.357 21.248 1.00 90.50 90 ARG A C 1
ATOM 707 O O . ARG A 1 90 ? -6.203 1.470 22.063 1.00 90.50 90 ARG A O 1
ATOM 714 N N . SER A 1 91 ? -5.000 2.292 20.359 1.00 85.56 91 SER A N 1
ATOM 715 C CA . SER A 1 91 ? -5.762 3.521 20.196 1.00 85.56 91 SER A CA 1
ATOM 716 C C . SER A 1 91 ? -5.578 4.059 18.790 1.00 85.56 91 SER A C 1
ATOM 718 O O . SER A 1 91 ? -4.494 4.004 18.216 1.00 85.56 91 SER A O 1
ATOM 720 N N . PHE A 1 92 ? -6.643 4.644 18.268 1.00 78.56 92 PHE A N 1
ATOM 721 C CA . PHE A 1 92 ? -6.635 5.404 17.028 1.00 78.56 92 PHE A CA 1
ATOM 722 C C . PHE A 1 92 ? -5.823 6.694 17.081 1.00 78.56 92 PHE A C 1
ATOM 724 O O . PHE A 1 92 ? -5.459 7.231 16.043 1.00 78.56 92 PHE A O 1
ATOM 731 N N . GLU A 1 93 ? -5.538 7.183 18.280 1.00 80.00 93 GLU A N 1
ATOM 732 C CA . GLU A 1 93 ? -4.688 8.353 18.504 1.00 80.00 93 GLU A CA 1
ATOM 733 C C . GLU A 1 93 ? -3.210 7.960 18.615 1.00 80.00 93 GLU A C 1
ATOM 735 O O . GLU A 1 93 ? -2.328 8.813 18.613 1.00 80.00 93 GLU A O 1
ATOM 740 N N . ASN A 1 94 ? -2.916 6.659 18.713 1.00 87.50 94 ASN A N 1
ATOM 741 C CA . ASN A 1 94 ? -1.553 6.166 18.791 1.00 87.50 94 ASN A CA 1
ATOM 742 C C . ASN A 1 94 ? -1.013 5.875 17.387 1.00 87.50 94 ASN A C 1
ATOM 744 O O . ASN A 1 94 ? -1.202 4.788 16.838 1.00 87.50 94 ASN A O 1
ATOM 748 N N . GLU A 1 95 ? -0.292 6.840 16.824 1.00 85.50 95 GLU A N 1
ATOM 749 C CA . GLU A 1 95 ? 0.312 6.737 15.490 1.00 85.50 95 GLU A CA 1
ATOM 750 C C . GLU A 1 95 ? 1.225 5.515 15.335 1.00 85.50 95 GLU A C 1
ATOM 752 O O . GLU A 1 95 ? 1.195 4.870 14.290 1.00 85.50 95 GLU A O 1
ATOM 757 N N . LYS A 1 96 ? 1.971 5.130 16.382 1.00 90.50 96 LYS A N 1
ATOM 758 C CA . LYS A 1 96 ? 2.863 3.955 16.344 1.00 90.50 96 LYS A CA 1
ATOM 759 C C . LYS A 1 96 ? 2.082 2.648 16.255 1.00 90.50 96 LYS A C 1
ATOM 761 O O . LYS A 1 96 ? 2.464 1.741 15.519 1.00 90.50 96 LYS A O 1
ATOM 766 N N . TYR A 1 97 ? 0.969 2.561 16.983 1.00 90.38 97 TYR A N 1
ATOM 767 C CA . TYR A 1 97 ? 0.050 1.429 16.879 1.00 90.38 97 TYR A CA 1
ATOM 768 C C . TYR A 1 97 ? -0.553 1.345 15.472 1.00 90.38 97 TYR A C 1
ATOM 770 O O . TYR A 1 97 ? -0.544 0.274 14.863 1.00 90.38 97 TYR A O 1
ATOM 778 N N . LEU A 1 98 ? -1.013 2.478 14.930 1.00 87.75 98 LEU A N 1
ATOM 779 C CA . LEU A 1 98 ? -1.573 2.542 13.580 1.00 87.75 98 LEU A CA 1
ATOM 780 C C . LEU A 1 98 ? -0.556 2.171 12.506 1.00 87.75 98 LEU A C 1
ATOM 782 O O . LEU A 1 98 ? -0.870 1.368 11.634 1.00 87.75 98 LEU A O 1
ATOM 786 N N . GLU A 1 99 ? 0.653 2.725 12.564 1.00 90.62 99 GLU A N 1
ATOM 787 C CA . GLU A 1 99 ? 1.730 2.384 11.636 1.00 90.62 99 GLU A CA 1
ATOM 788 C C . GLU A 1 99 ? 2.041 0.886 11.679 1.00 90.62 99 GLU A C 1
ATOM 790 O O . GLU A 1 99 ? 2.109 0.242 10.631 1.00 90.62 99 GLU A O 1
ATOM 795 N N . CYS A 1 100 ? 2.170 0.312 12.876 1.00 93.25 100 CYS A N 1
ATOM 796 C CA . CYS A 1 100 ? 2.460 -1.108 13.018 1.00 93.25 100 CYS A CA 1
ATOM 797 C C . CYS A 1 100 ? 1.361 -1.986 12.410 1.00 93.25 100 CYS A C 1
ATOM 799 O O . CYS A 1 100 ? 1.661 -2.919 11.660 1.00 93.25 100 CYS A O 1
ATOM 801 N N . ILE A 1 101 ? 0.087 -1.660 12.660 1.00 91.12 101 ILE A N 1
ATOM 802 C CA . ILE A 1 101 ? -1.029 -2.358 12.017 1.00 91.12 101 ILE A CA 1
ATOM 803 C C . ILE A 1 101 ? -0.954 -2.203 10.506 1.00 91.12 101 ILE A C 1
ATOM 805 O O . ILE A 1 101 ? -1.068 -3.204 9.806 1.00 91.12 101 ILE A O 1
ATOM 809 N N . ILE A 1 102 ? -0.748 -0.992 9.987 1.00 90.56 102 ILE A N 1
ATOM 810 C CA . ILE A 1 102 ? -0.692 -0.740 8.542 1.00 90.56 102 ILE A CA 1
ATOM 811 C C . ILE A 1 102 ? 0.399 -1.588 7.896 1.00 90.56 102 ILE A C 1
ATOM 813 O O . ILE A 1 102 ? 0.131 -2.272 6.915 1.00 90.56 102 ILE A O 1
ATOM 817 N N . ARG A 1 103 ? 1.605 -1.607 8.466 1.00 93.06 103 ARG A N 1
ATOM 818 C CA . ARG A 1 103 ? 2.723 -2.393 7.931 1.00 93.06 103 ARG A CA 1
ATOM 819 C C . ARG A 1 103 ? 2.496 -3.899 8.028 1.00 93.06 103 ARG A C 1
ATOM 821 O O . ARG A 1 103 ? 2.922 -4.621 7.135 1.00 93.06 103 ARG A O 1
ATOM 828 N N . THR A 1 104 ? 1.813 -4.366 9.070 1.00 93.06 104 THR A N 1
ATOM 829 C CA . THR A 1 104 ? 1.634 -5.807 9.316 1.00 93.06 104 THR A CA 1
ATOM 830 C C . THR A 1 104 ? 0.409 -6.393 8.611 1.00 93.06 104 THR A C 1
ATOM 832 O O . THR A 1 104 ? 0.412 -7.558 8.231 1.00 93.06 104 THR A O 1
ATOM 835 N N . SER A 1 105 ? -0.647 -5.598 8.433 1.00 90.75 105 SER A N 1
ATOM 836 C CA . SER A 1 105 ? -1.939 -6.031 7.878 1.00 90.75 105 SER A CA 1
ATOM 837 C C . SER A 1 105 ? -2.197 -5.549 6.451 1.00 90.75 105 SER A C 1
ATOM 839 O O . SER A 1 105 ? -3.270 -5.805 5.900 1.00 90.75 105 SER A O 1
ATOM 841 N N . ALA A 1 106 ? -1.237 -4.848 5.841 1.00 91.19 106 ALA A N 1
ATOM 842 C CA . ALA A 1 106 ? -1.352 -4.423 4.457 1.00 91.19 106 ALA A CA 1
ATOM 843 C C . ALA A 1 106 ? -1.526 -5.626 3.528 1.00 91.19 106 ALA A C 1
ATOM 845 O O . ALA A 1 106 ? -0.807 -6.621 3.597 1.00 91.19 106 ALA A O 1
ATOM 846 N N . ILE A 1 107 ? -2.471 -5.480 2.608 1.00 93.00 107 ILE A N 1
ATOM 847 C CA . ILE A 1 107 ? -2.713 -6.425 1.526 1.00 93.00 107 ILE A CA 1
ATOM 848 C C . ILE A 1 107 ? -2.492 -5.730 0.190 1.00 93.00 107 ILE A C 1
ATOM 850 O O . ILE A 1 107 ? -2.597 -4.506 0.071 1.00 93.00 107 ILE A O 1
ATOM 854 N N . THR A 1 108 ? -2.196 -6.517 -0.839 1.00 92.31 108 THR A N 1
ATOM 855 C CA . THR A 1 108 ? -2.107 -5.977 -2.191 1.00 92.31 108 THR A CA 1
ATOM 856 C C . THR A 1 108 ? -3.485 -5.551 -2.694 1.00 92.31 108 THR A C 1
ATOM 858 O O . THR A 1 108 ? -4.482 -6.244 -2.503 1.00 92.31 108 THR A O 1
ATOM 861 N N . SER A 1 109 ? -3.539 -4.405 -3.373 1.00 89.88 109 SER A N 1
ATOM 862 C CA . SER A 1 109 ? -4.739 -3.969 -4.084 1.00 89.88 109 SER A CA 1
ATOM 863 C C . SER A 1 109 ? -4.911 -4.656 -5.438 1.00 89.88 109 SER A C 1
ATOM 865 O O . SER A 1 109 ? -5.934 -4.433 -6.074 1.00 89.88 109 SER A O 1
ATOM 867 N N . TYR A 1 110 ? -3.920 -5.429 -5.903 1.00 92.38 110 TYR A N 1
ATOM 868 C CA . TYR A 1 110 ? -3.866 -6.022 -7.245 1.00 92.38 110 TYR A CA 1
ATOM 869 C C . TYR A 1 110 ? -3.940 -5.005 -8.407 1.00 92.38 110 TYR A C 1
ATOM 871 O O . TYR A 1 110 ? -4.328 -5.355 -9.517 1.00 92.38 110 TYR A O 1
ATOM 879 N N . HIS A 1 111 ? -3.558 -3.743 -8.167 1.00 93.81 11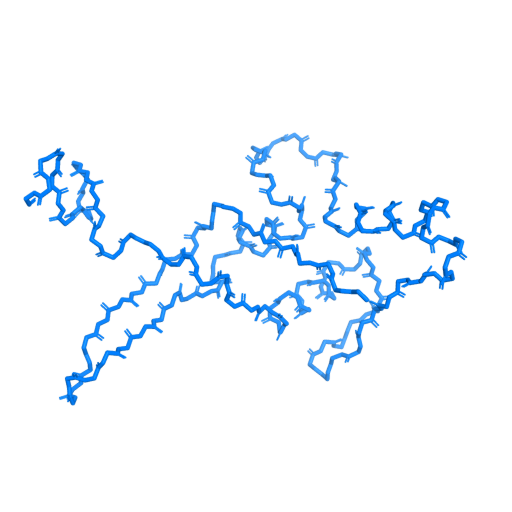1 HIS A N 1
ATOM 880 C CA . HIS A 1 111 ? -3.519 -2.672 -9.178 1.00 93.81 111 HIS A CA 1
ATOM 881 C C . HIS A 1 111 ? -2.085 -2.191 -9.472 1.00 93.81 111 HIS A C 1
ATOM 883 O O . HIS A 1 111 ? -1.824 -0.989 -9.556 1.00 93.81 111 HIS A O 1
ATOM 889 N N . GLN A 1 112 ? -1.119 -3.105 -9.570 1.00 92.75 112 GLN A N 1
ATOM 890 C CA . GLN A 1 112 ? 0.254 -2.749 -9.931 1.00 92.75 112 GLN A CA 1
ATOM 891 C C . GLN A 1 112 ? 0.307 -2.253 -11.381 1.00 92.75 112 GLN A C 1
ATOM 893 O O . GLN A 1 112 ? -0.278 -2.852 -12.279 1.00 92.75 112 GLN A O 1
ATOM 898 N N . ALA A 1 113 ? 1.033 -1.163 -11.612 1.00 93.31 113 ALA A N 1
ATOM 899 C CA . ALA A 1 113 ? 1.205 -0.569 -12.932 1.00 93.31 113 ALA A CA 1
ATOM 900 C C . ALA A 1 113 ? 2.573 0.119 -13.039 1.00 93.31 113 ALA A C 1
ATOM 902 O O . ALA A 1 113 ? 3.231 0.377 -12.030 1.00 93.31 113 ALA A O 1
ATOM 903 N N . GLY A 1 114 ? 2.980 0.453 -14.266 1.00 94.12 114 GLY A N 1
ATOM 904 C CA . GLY A 1 114 ? 4.168 1.272 -14.525 1.00 94.12 114 GLY A CA 1
ATOM 905 C C . GLY A 1 114 ? 5.471 0.505 -14.762 1.00 94.12 114 GLY A C 1
ATOM 906 O O . GLY A 1 114 ? 6.519 1.136 -14.821 1.00 94.12 114 GLY A O 1
ATOM 907 N N . THR A 1 115 ? 5.426 -0.819 -14.938 1.00 95.62 115 THR A N 1
ATOM 908 C CA . THR A 1 115 ? 6.604 -1.628 -15.315 1.00 95.62 115 THR A CA 1
ATOM 909 C C . THR A 1 115 ? 7.164 -1.251 -16.691 1.00 95.62 115 THR A C 1
ATOM 911 O O . THR A 1 115 ? 8.377 -1.258 -16.868 1.00 95.62 115 THR A O 1
ATOM 914 N N . CYS A 1 116 ? 6.297 -0.852 -17.628 1.00 96.25 116 CYS A N 1
ATOM 915 C CA . CYS A 1 116 ? 6.658 -0.237 -18.908 1.00 96.25 116 CYS A CA 1
ATOM 916 C C . CYS A 1 116 ? 6.111 1.196 -18.959 1.00 96.25 116 CYS A C 1
ATOM 918 O O . CYS A 1 116 ? 5.113 1.470 -19.623 1.00 96.25 116 CYS A O 1
ATOM 920 N N . ALA A 1 117 ? 6.695 2.096 -18.166 1.00 96.50 117 ALA A N 1
ATOM 921 C CA . ALA A 1 117 ? 6.195 3.461 -18.029 1.00 96.50 117 ALA A CA 1
ATOM 922 C C . ALA A 1 117 ? 6.233 4.225 -19.365 1.00 96.50 117 ALA A C 1
ATOM 924 O O . ALA A 1 117 ? 7.261 4.255 -20.039 1.00 96.50 117 ALA A O 1
ATOM 925 N N . MET A 1 118 ? 5.125 4.880 -19.713 1.00 97.62 118 MET A N 1
ATOM 926 C CA . MET A 1 118 ? 5.033 5.760 -20.878 1.00 97.62 118 MET A CA 1
ATOM 927 C C . MET A 1 118 ? 5.503 7.173 -20.520 1.00 97.62 118 MET A C 1
ATOM 929 O O . MET A 1 118 ? 5.019 7.746 -19.540 1.00 97.62 118 MET A O 1
ATOM 933 N N . GLY A 1 119 ? 6.396 7.770 -21.310 1.00 96.12 119 GLY A N 1
ATOM 934 C CA . GLY A 1 119 ? 6.787 9.164 -21.102 1.00 96.12 119 GLY A CA 1
ATOM 935 C C . GLY A 1 119 ? 8.061 9.601 -21.818 1.00 96.12 119 GLY A C 1
ATOM 936 O O . GLY A 1 119 ? 8.668 8.864 -22.579 1.00 96.12 119 GLY A O 1
ATOM 937 N N . LYS A 1 120 ? 8.481 10.840 -21.538 1.00 95.62 120 LYS A N 1
ATOM 938 C CA . LYS A 1 120 ? 9.727 11.442 -22.061 1.00 95.62 120 LYS A CA 1
ATOM 939 C C . LYS A 1 120 ? 10.842 11.525 -21.011 1.00 95.62 120 LYS A C 1
ATOM 941 O O . LYS A 1 120 ? 11.836 12.215 -21.205 1.00 95.62 120 LYS A O 1
ATOM 946 N N . HIS A 1 121 ? 10.642 10.894 -19.855 1.00 93.94 121 HIS A N 1
ATOM 947 C CA . HIS A 1 121 ? 11.585 10.916 -18.739 1.00 93.94 121 HIS A CA 1
ATOM 948 C C . HIS A 1 121 ? 12.578 9.752 -18.819 1.00 93.94 121 HIS A C 1
ATOM 950 O O . HIS A 1 121 ? 12.299 8.742 -19.453 1.00 93.94 121 HIS A O 1
ATOM 956 N N . ALA A 1 122 ? 13.694 9.844 -18.092 1.00 94.44 122 ALA A N 1
ATOM 957 C CA . ALA A 1 122 ? 14.772 8.849 -18.133 1.00 94.44 122 ALA A CA 1
ATOM 958 C C . ALA A 1 122 ? 14.345 7.406 -17.786 1.00 94.44 122 ALA A C 1
ATOM 960 O O . ALA A 1 122 ? 14.996 6.462 -18.211 1.00 94.44 122 ALA A O 1
ATOM 961 N N . LEU A 1 123 ? 13.260 7.231 -17.023 1.00 91.88 123 LEU A N 1
ATOM 962 C CA . LEU A 1 123 ? 12.719 5.915 -16.648 1.00 91.88 123 LEU A CA 1
ATOM 963 C C . LEU A 1 123 ? 11.614 5.406 -17.592 1.00 91.88 123 LEU A C 1
ATOM 965 O O . LEU A 1 123 ? 10.901 4.468 -17.246 1.00 91.88 123 LEU A O 1
ATOM 969 N N . ALA A 1 124 ? 11.377 6.078 -18.721 1.00 96.44 124 ALA A N 1
ATOM 970 C CA . ALA A 1 124 ? 10.333 5.675 -19.652 1.00 96.44 124 ALA A CA 1
ATOM 971 C C . ALA A 1 124 ? 10.810 4.466 -20.454 1.00 96.44 124 ALA A C 1
ATOM 973 O O . ALA A 1 124 ? 11.970 4.393 -20.850 1.00 96.44 124 ALA A O 1
ATOM 974 N N . VAL A 1 125 ? 9.897 3.527 -20.670 1.00 97.75 125 VAL A N 1
ATOM 975 C CA . VAL A 1 125 ? 10.112 2.349 -21.513 1.00 97.75 125 VAL A CA 1
ATOM 976 C C . VAL A 1 125 ? 9.472 2.554 -22.875 1.00 97.75 125 VAL A C 1
ATOM 978 O O . VAL A 1 125 ? 10.031 2.083 -23.855 1.00 97.75 125 VAL A O 1
ATOM 981 N N . VAL A 1 126 ? 8.335 3.259 -22.924 1.00 97.81 126 VAL A N 1
ATOM 982 C CA . VAL A 1 126 ? 7.621 3.529 -24.173 1.00 97.81 126 VAL A CA 1
ATOM 983 C C . VAL A 1 126 ? 7.334 5.015 -24.385 1.00 97.81 126 VAL A C 1
ATOM 985 O O . VAL A 1 126 ? 7.148 5.772 -23.423 1.00 97.81 126 VAL A O 1
ATOM 988 N N . ASP A 1 127 ? 7.279 5.429 -25.647 1.00 96.56 127 ASP A N 1
ATOM 989 C CA . ASP A 1 127 ? 6.848 6.769 -26.059 1.00 96.56 127 ASP A CA 1
ATOM 990 C C . ASP A 1 127 ? 5.309 6.921 -26.111 1.00 96.56 127 ASP A C 1
ATOM 992 O O . ASP A 1 127 ? 4.551 6.009 -25.773 1.00 96.56 127 ASP A O 1
ATOM 996 N N . ASP A 1 128 ? 4.820 8.095 -26.524 1.00 96.69 128 ASP A N 1
ATOM 997 C CA . ASP A 1 128 ? 3.388 8.395 -26.693 1.00 96.69 128 ASP A CA 1
ATOM 998 C C . ASP A 1 128 ? 2.725 7.668 -27.881 1.00 96.69 128 ASP A C 1
ATOM 1000 O O . ASP A 1 128 ? 1.513 7.778 -28.079 1.00 96.69 128 ASP A O 1
ATOM 1004 N N . TYR A 1 129 ? 3.495 6.872 -28.625 1.00 96.75 129 TYR A N 1
ATOM 1005 C CA . TYR A 1 129 ? 3.044 5.948 -29.663 1.00 96.75 129 TYR A CA 1
ATOM 1006 C C . TYR A 1 129 ? 3.186 4.475 -29.242 1.00 96.75 129 TYR A C 1
ATOM 1008 O O . TYR A 1 129 ? 2.998 3.595 -30.086 1.00 96.75 129 TYR A O 1
ATOM 1016 N N . PHE A 1 130 ? 3.474 4.207 -27.961 1.00 94.50 130 PHE A N 1
ATOM 1017 C CA . PHE A 1 130 ? 3.676 2.874 -27.377 1.00 94.50 130 PHE A CA 1
ATOM 1018 C C . PHE A 1 130 ? 4.862 2.089 -27.959 1.00 94.50 130 PHE A C 1
ATOM 1020 O O . PHE A 1 130 ? 4.828 0.856 -27.975 1.00 94.50 130 PHE A O 1
ATOM 1027 N N . ARG A 1 131 ? 5.887 2.784 -28.455 1.00 93.56 131 ARG A N 1
ATOM 1028 C CA . ARG A 1 131 ? 7.121 2.176 -28.973 1.00 93.56 131 ARG A CA 1
ATOM 1029 C C . ARG A 1 131 ? 8.208 2.156 -27.923 1.00 93.56 131 ARG A C 1
ATOM 1031 O O . ARG A 1 131 ? 8.317 3.177 -27.209 1.00 93.56 131 ARG A O 1
#

Secondary structure (DSSP, 8-state):
-------SS-----EEEE-TTSPEEEE--TT-SHHHHHHHHHTS----TT--SS---HHHHHHHHHTSHHHHTTT--------TT--S---TT-HHHHHHHHHHH----S----TT-BSSSTT-SB-TT--